Protein AF-A0A822Y235-F1 (afdb_monomer_lite)

Radius of gyration: 14.19 Å; chains: 1; bounding box: 49×31×23 Å

Secondary structure (DSSP, 8-state):
------------PPTT-EEEETTEEE-S---GGGHHHHHHTT-S-B-----STHHHHHHHHHHHTT--B----

Foldseek 3Di:
DDDPPPPCLVQDAAAPWDDPDVLDIDHPDDDPSNVVNVVVSVRQEDEDPDPDPVVVVVCVVVVVVPHDYDDDD

Sequence (73 aa):
MGMILNGDDDLVPPSNFAMVERGIYRSGFPTQSNFGFLETLNLRSIMLVVFSLICFLFILVWWDHGFPCFFFN

Organism: Nelumbo nucifera (NCBI:txid4432)

InterPro domains:
  IPR004861 Atypical dual-specificity phosphatase Siw14-like [PF03162] (11-48)
  IPR029021 Protein-tyrosine phosphatase-like [G3DSA:3.90.190.10] (10-54)
  IPR029021 Protein-tyrosine phosphatase-like [SSF52799] (11-62)

Structure (mmCIF, N/CA/C/O backbone):
data_AF-A0A822Y235-F1
#
_entry.id   AF-A0A822Y235-F1
#
loop_
_atom_site.group_PDB
_atom_site.id
_atom_site.type_symbol
_atom_site.label_atom_id
_atom_site.label_alt_id
_atom_site.label_comp_id
_atom_site.label_asym_id
_atom_site.label_entity_id
_atom_site.label_seq_id
_atom_site.pdbx_PDB_ins_code
_atom_site.Cartn_x
_atom_site.Cartn_y
_atom_site.Cartn_z
_atom_site.occupancy
_atom_site.B_iso_or_equiv
_atom_site.auth_seq_id
_atom_site.auth_comp_id
_atom_site.auth_asym_id
_atom_site.auth_atom_id
_atom_site.pdbx_PDB_model_num
ATOM 1 N N . MET A 1 1 ? -30.782 19.235 15.180 1.00 45.50 1 MET A N 1
ATOM 2 C CA . MET A 1 1 ? -31.400 18.468 14.076 1.00 45.50 1 MET A CA 1
ATOM 3 C C . MET A 1 1 ? -30.595 18.799 12.826 1.00 45.50 1 MET A C 1
ATOM 5 O O . MET A 1 1 ? -30.830 19.825 12.219 1.00 45.50 1 MET A O 1
ATOM 9 N N . GLY A 1 2 ? -29.450 18.173 12.579 1.00 51.25 2 GLY A N 1
ATOM 10 C CA . GLY A 1 2 ? -29.346 16.769 12.193 1.00 51.25 2 GLY A CA 1
ATOM 11 C C . GLY A 1 2 ? -29.181 16.702 10.673 1.00 51.25 2 GLY A C 1
ATOM 12 O O . GLY A 1 2 ? -30.062 16.190 9.997 1.00 51.25 2 GLY A O 1
ATOM 13 N N . MET A 1 3 ? -28.100 17.286 10.137 1.00 49.59 3 MET A N 1
ATOM 14 C CA . MET A 1 3 ? -27.676 16.961 8.776 1.00 49.59 3 MET A CA 1
ATOM 15 C C . MET A 1 3 ? -26.954 15.625 8.874 1.00 49.59 3 MET A C 1
ATOM 17 O O . MET A 1 3 ? -25.792 15.564 9.265 1.00 49.59 3 MET A O 1
ATOM 21 N N . ILE A 1 4 ? -27.698 14.552 8.622 1.00 47.62 4 ILE A N 1
ATOM 22 C CA . ILE A 1 4 ? -27.135 13.230 8.390 1.00 47.62 4 ILE A CA 1
ATOM 23 C C . ILE A 1 4 ? -26.396 13.346 7.058 1.00 47.62 4 ILE A C 1
ATOM 25 O O . ILE A 1 4 ? -26.999 13.232 5.994 1.00 47.62 4 ILE A O 1
ATOM 29 N N . LEU A 1 5 ? -25.102 13.663 7.113 1.00 55.59 5 LEU A N 1
ATOM 30 C CA . LEU A 1 5 ? -24.207 13.206 6.066 1.00 55.59 5 LEU A CA 1
ATOM 31 C C . LEU A 1 5 ? -24.168 11.703 6.285 1.00 55.59 5 LEU A C 1
ATOM 33 O O . LEU A 1 5 ? -23.646 11.246 7.301 1.00 55.59 5 LEU A O 1
ATOM 37 N N . ASN A 1 6 ? -24.867 10.959 5.429 1.00 46.78 6 ASN A N 1
ATOM 38 C CA . ASN A 1 6 ? -24.691 9.520 5.376 1.00 46.78 6 ASN A CA 1
ATOM 39 C C . ASN A 1 6 ? -23.182 9.303 5.266 1.00 46.78 6 ASN A C 1
ATOM 41 O O . ASN A 1 6 ? -22.564 9.780 4.317 1.00 46.78 6 ASN A O 1
ATOM 45 N N . GLY A 1 7 ? -22.600 8.706 6.308 1.00 50.12 7 GLY A N 1
ATOM 46 C CA . GLY A 1 7 ? -21.194 8.324 6.388 1.00 50.12 7 GLY A CA 1
ATOM 47 C C . GLY A 1 7 ? -20.912 7.143 5.472 1.00 50.12 7 GLY A C 1
ATOM 48 O O . GLY A 1 7 ? -20.308 6.161 5.884 1.00 50.12 7 GLY A O 1
ATOM 49 N N . ASP A 1 8 ? -21.399 7.237 4.242 1.00 53.47 8 ASP A N 1
ATOM 50 C CA . ASP A 1 8 ? -20.862 6.515 3.116 1.00 53.47 8 ASP A CA 1
ATOM 51 C C . ASP A 1 8 ? -19.634 7.329 2.700 1.00 53.47 8 ASP A C 1
ATOM 53 O O . ASP A 1 8 ? -19.632 8.041 1.696 1.00 53.47 8 ASP A O 1
ATOM 57 N N . ASP A 1 9 ? -18.594 7.303 3.542 1.00 58.81 9 ASP A N 1
ATOM 58 C CA . ASP A 1 9 ? -17.239 7.499 3.051 1.00 58.81 9 ASP A CA 1
ATOM 59 C C . ASP A 1 9 ? -17.115 6.468 1.938 1.00 58.81 9 ASP A C 1
ATOM 61 O O . ASP A 1 9 ? -16.974 5.288 2.239 1.00 58.81 9 ASP A O 1
ATOM 65 N N . ASP A 1 10 ? -17.330 6.860 0.679 1.00 59.62 10 ASP A N 1
ATOM 66 C CA . ASP A 1 10 ? -17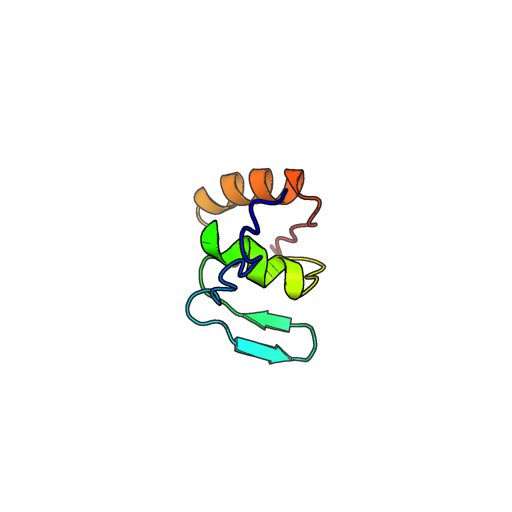.288 5.938 -0.449 1.00 59.62 10 ASP A CA 1
ATOM 67 C C . ASP A 1 10 ? -15.924 5.251 -0.385 1.00 59.62 10 ASP A C 1
ATOM 69 O O . ASP A 1 10 ? -14.889 5.835 -0.717 1.00 59.62 10 ASP A O 1
ATOM 73 N N . LEU A 1 11 ? -15.908 4.026 0.149 1.00 70.94 11 LEU A N 1
ATOM 74 C CA . LEU A 1 11 ? -14.696 3.278 0.438 1.00 70.94 11 LEU A CA 1
ATOM 75 C C . LEU A 1 11 ? -14.199 2.727 -0.895 1.00 70.94 11 LEU A C 1
ATOM 77 O O . LEU A 1 11 ? -14.345 1.544 -1.201 1.00 70.94 11 LEU A O 1
ATOM 81 N N . VAL A 1 12 ? -13.669 3.615 -1.733 1.00 78.62 12 VAL A N 1
ATOM 82 C CA . VAL A 1 12 ? -13.241 3.278 -3.081 1.00 78.62 12 VAL A CA 1
ATOM 83 C C . VAL A 1 12 ? -11.937 2.496 -2.963 1.00 78.62 12 VAL A C 1
ATOM 85 O O . VAL A 1 12 ? -10.917 3.069 -2.551 1.00 78.62 12 VAL A O 1
ATOM 88 N N . PRO A 1 13 ? -11.919 1.204 -3.341 1.00 77.94 13 PRO A N 1
ATOM 89 C CA . PRO A 1 13 ? -10.685 0.448 -3.341 1.00 77.94 13 PRO A CA 1
ATOM 90 C C . PRO A 1 13 ? -9.718 1.075 -4.356 1.00 77.94 13 PRO A C 1
ATOM 92 O O . PRO A 1 13 ? -10.129 1.463 -5.456 1.00 77.94 13 PRO A O 1
ATOM 95 N N . PRO A 1 14 ? -8.428 1.202 -4.013 1.00 81.94 14 PRO A N 1
ATOM 96 C CA . PRO A 1 14 ? -7.441 1.715 -4.944 1.00 81.94 14 PRO A CA 1
ATOM 97 C C . PRO A 1 14 ? -7.327 0.809 -6.172 1.00 81.94 14 PRO A C 1
ATOM 99 O O . PRO A 1 14 ? -7.636 -0.385 -6.141 1.00 81.94 14 PRO A O 1
ATOM 102 N N . SER A 1 15 ? -6.868 1.386 -7.282 1.00 82.44 15 SER A N 1
ATOM 103 C CA . SER A 1 15 ? -6.740 0.644 -8.536 1.00 82.44 15 SER A CA 1
ATOM 104 C C . SER A 1 15 ? -5.858 -0.591 -8.338 1.00 82.44 15 SER A C 1
ATOM 106 O O . SER A 1 15 ? -4.826 -0.517 -7.673 1.00 82.44 15 SER A O 1
ATOM 108 N N . ASN A 1 16 ? -6.249 -1.733 -8.905 1.00 84.69 16 ASN A N 1
ATOM 109 C CA . ASN A 1 16 ? -5.515 -2.996 -8.781 1.00 84.69 16 ASN A CA 1
ATOM 110 C C . ASN A 1 16 ? -5.355 -3.514 -7.328 1.00 84.69 16 ASN A C 1
ATOM 112 O O . ASN A 1 16 ? -4.372 -4.201 -7.033 1.00 84.69 16 ASN A O 1
ATOM 116 N N . PHE A 1 17 ? -6.286 -3.171 -6.422 1.00 86.00 17 PHE A N 1
ATOM 117 C CA . PHE A 1 17 ? -6.293 -3.668 -5.045 1.00 86.00 17 PHE A CA 1
ATOM 118 C C . PHE A 1 17 ? -6.585 -5.172 -4.990 1.00 86.00 17 PHE A C 1
ATOM 120 O O . PHE A 1 17 ? -7.615 -5.639 -5.475 1.00 86.00 17 PHE A O 1
ATOM 127 N N . ALA A 1 18 ? -5.686 -5.929 -4.369 1.00 86.38 18 ALA A N 1
ATOM 128 C CA . ALA A 1 18 ? -5.868 -7.349 -4.108 1.00 86.38 18 ALA A CA 1
ATOM 129 C C . ALA A 1 18 ? -5.185 -7.750 -2.796 1.00 86.38 18 ALA A C 1
ATOM 131 O O . ALA A 1 18 ? -4.107 -7.255 -2.458 1.00 86.38 18 ALA A O 1
ATOM 132 N N . MET A 1 19 ? -5.796 -8.686 -2.072 1.00 87.31 19 MET A N 1
ATOM 133 C CA . MET A 1 19 ? -5.145 -9.366 -0.953 1.00 87.31 19 MET A CA 1
ATOM 134 C C . MET A 1 19 ? -4.142 -10.376 -1.515 1.00 87.31 19 MET A C 1
ATOM 136 O O . MET A 1 19 ? -4.500 -11.196 -2.360 1.00 87.31 19 MET A O 1
ATOM 140 N N . VAL A 1 20 ? -2.890 -10.300 -1.069 1.00 87.00 20 VAL A N 1
ATOM 141 C CA . VAL A 1 20 ? -1.858 -11.295 -1.401 1.00 87.00 20 VAL A CA 1
ATOM 142 C C . VAL A 1 20 ? -1.838 -12.382 -0.334 1.00 87.00 20 VAL A C 1
ATOM 144 O O . VAL A 1 20 ? -1.817 -13.561 -0.660 1.00 87.00 20 VAL A O 1
ATOM 147 N N . GLU A 1 21 ? -1.881 -11.967 0.933 1.00 88.00 21 GLU A N 1
ATOM 148 C CA . GLU A 1 21 ? -1.854 -12.826 2.118 1.00 88.00 21 GLU A CA 1
ATOM 149 C C . GLU A 1 21 ? -2.633 -12.136 3.251 1.00 88.00 21 GLU A C 1
ATOM 151 O O . GLU A 1 21 ? -2.928 -10.939 3.166 1.00 88.00 21 GLU A O 1
ATOM 156 N N . ARG A 1 22 ? -2.974 -12.845 4.335 1.00 85.12 22 ARG A N 1
ATOM 157 C CA . ARG A 1 22 ? -3.645 -12.211 5.485 1.00 85.12 22 ARG A CA 1
ATOM 158 C C . ARG A 1 22 ? -2.802 -11.063 6.045 1.00 85.12 22 ARG A C 1
ATOM 160 O O . ARG A 1 22 ? -1.723 -11.281 6.585 1.00 85.12 22 ARG A O 1
ATOM 167 N N . GLY A 1 23 ? -3.325 -9.841 5.937 1.00 82.06 23 GLY A N 1
ATOM 168 C CA . GLY A 1 23 ? -2.639 -8.623 6.379 1.00 82.06 23 GLY A CA 1
ATOM 169 C C . GLY A 1 23 ? -1.635 -8.047 5.373 1.00 82.06 23 GLY A C 1
ATOM 170 O O . GLY A 1 23 ? -1.003 -7.041 5.682 1.00 82.06 23 GLY A O 1
ATOM 171 N N . ILE A 1 24 ? -1.502 -8.638 4.179 1.00 83.50 24 ILE A N 1
ATOM 172 C CA . ILE A 1 24 ? -0.652 -8.135 3.092 1.00 83.50 24 ILE A CA 1
ATOM 173 C C . ILE A 1 24 ? -1.516 -7.860 1.865 1.00 83.50 24 ILE A C 1
ATOM 175 O O . ILE A 1 24 ? -2.111 -8.760 1.266 1.00 83.50 24 ILE A O 1
ATOM 179 N N . TYR A 1 25 ? -1.523 -6.598 1.454 1.00 88.44 25 TYR A N 1
ATOM 180 C CA . TYR A 1 25 ? -2.299 -6.116 0.322 1.00 88.44 25 TYR A CA 1
ATOM 181 C C . TYR A 1 25 ? -1.378 -5.486 -0.714 1.00 88.44 25 TYR A C 1
ATOM 183 O O . TYR A 1 25 ? -0.349 -4.898 -0.383 1.00 88.44 25 TYR A O 1
ATOM 191 N N . ARG A 1 26 ? -1.767 -5.601 -1.980 1.00 87.56 26 ARG A N 1
ATOM 192 C CA . ARG A 1 26 ? -1.151 -4.889 -3.100 1.00 87.56 26 ARG A CA 1
ATOM 193 C C . ARG A 1 26 ? -2.178 -3.951 -3.701 1.00 87.56 26 ARG A C 1
ATOM 195 O O . ARG A 1 26 ? -3.343 -4.314 -3.812 1.00 87.56 26 ARG A O 1
ATOM 202 N N . SER A 1 27 ? -1.737 -2.785 -4.138 1.00 85.38 27 SER A N 1
ATOM 203 C CA . SER A 1 27 ? -2.534 -1.875 -4.952 1.00 85.38 27 SER A CA 1
ATOM 204 C C . SER A 1 27 ? -1.628 -1.065 -5.865 1.00 85.38 27 SER A C 1
ATOM 206 O O . SER A 1 27 ? -0.405 -1.057 -5.716 1.00 85.38 27 SER A O 1
ATOM 208 N N . GLY A 1 28 ? -2.235 -0.365 -6.813 1.00 84.06 28 GLY A N 1
ATOM 209 C CA . GLY A 1 28 ? -1.629 0.786 -7.458 1.00 84.06 28 GLY A CA 1
ATOM 210 C C . GLY A 1 28 ? -1.486 1.959 -6.486 1.00 84.06 28 GLY A C 1
ATOM 211 O O . GLY A 1 28 ? -1.743 1.844 -5.284 1.00 84.06 28 GLY A O 1
ATOM 212 N N . PHE A 1 29 ? -1.070 3.098 -7.029 1.00 81.44 29 PHE A N 1
ATOM 213 C CA . PHE A 1 29 ? -0.842 4.309 -6.251 1.00 81.44 29 PHE A CA 1
ATOM 214 C C . PHE A 1 29 ? -2.145 4.790 -5.582 1.00 81.44 29 PHE A C 1
ATOM 216 O O . PHE A 1 29 ? -3.124 5.030 -6.296 1.00 81.44 29 PHE A O 1
ATOM 223 N N . PRO A 1 30 ? -2.191 4.911 -4.243 1.00 77.44 30 PRO A N 1
ATOM 224 C CA . PRO A 1 30 ? -3.384 5.377 -3.552 1.00 77.44 30 PRO A CA 1
ATOM 225 C C . PRO A 1 30 ? -3.575 6.885 -3.759 1.00 77.44 30 PRO A C 1
ATOM 227 O O . PRO A 1 30 ? -2.626 7.663 -3.672 1.00 77.44 30 PRO A O 1
ATOM 230 N N . THR A 1 31 ? -4.809 7.305 -4.027 1.00 78.19 31 THR A N 1
ATOM 231 C CA . THR A 1 31 ? -5.201 8.722 -4.110 1.00 78.19 31 THR A CA 1
ATOM 232 C C . THR A 1 31 ? -5.997 9.129 -2.874 1.00 78.19 31 THR A C 1
ATOM 234 O O . THR A 1 31 ? -6.411 8.262 -2.107 1.00 78.19 31 THR A O 1
ATOM 237 N N . GLN A 1 32 ? -6.230 10.431 -2.668 1.00 77.06 32 GLN A N 1
ATOM 238 C CA . GLN A 1 32 ? -6.891 10.951 -1.461 1.00 77.06 32 GLN A CA 1
ATOM 239 C C . GLN A 1 32 ? -8.273 10.323 -1.200 1.00 77.06 32 GLN A C 1
ATOM 241 O O . GLN A 1 32 ? -8.624 10.048 -0.058 1.00 77.06 32 GLN A O 1
ATOM 246 N N . SER A 1 33 ? -9.004 9.983 -2.261 1.00 79.00 33 SER A N 1
ATOM 247 C CA . SER A 1 33 ? -10.297 9.292 -2.189 1.00 79.00 33 SER A CA 1
ATOM 248 C C . SER A 1 33 ? -10.210 7.854 -1.661 1.00 79.00 33 SER A C 1
ATOM 250 O O . SER A 1 33 ? -11.205 7.309 -1.206 1.00 79.00 33 SER A O 1
ATOM 252 N N . ASN A 1 34 ? -9.035 7.219 -1.709 1.00 80.44 34 ASN A N 1
ATOM 253 C CA . ASN A 1 34 ? -8.837 5.848 -1.232 1.00 80.44 34 ASN A CA 1
ATOM 254 C C . ASN A 1 34 ? -8.424 5.786 0.247 1.00 80.44 34 ASN A C 1
ATOM 256 O O . ASN A 1 34 ? -8.332 4.689 0.794 1.00 80.44 34 ASN A O 1
ATOM 260 N N . PHE A 1 35 ? -8.143 6.924 0.895 1.00 77.81 35 PHE A N 1
ATOM 261 C CA . PHE A 1 35 ? -7.644 6.933 2.275 1.00 77.81 35 PHE A CA 1
ATOM 262 C C . PHE A 1 35 ? -8.664 6.371 3.260 1.00 77.81 35 PHE A C 1
ATOM 264 O O . PHE A 1 35 ? -8.272 5.563 4.093 1.00 77.81 35 PHE A O 1
ATOM 271 N N . GLY A 1 36 ? -9.955 6.690 3.104 1.00 81.38 36 GLY A N 1
ATOM 272 C CA . GLY A 1 36 ? -11.006 6.098 3.939 1.00 81.38 36 GLY A CA 1
ATOM 273 C C . GLY A 1 36 ? -10.997 4.567 3.869 1.00 81.38 36 GLY A C 1
ATOM 274 O O . GLY A 1 36 ? -10.981 3.889 4.891 1.00 81.38 36 GLY A O 1
ATOM 275 N N . PHE A 1 37 ? -10.866 3.996 2.665 1.00 83.25 37 PHE A N 1
ATOM 276 C CA . PHE A 1 37 ? -10.733 2.544 2.486 1.00 83.25 37 PHE A CA 1
ATOM 277 C C . PHE A 1 37 ? -9.463 1.982 3.149 1.00 83.25 37 PHE A C 1
ATOM 279 O O . PHE A 1 37 ? -9.520 0.955 3.825 1.00 83.25 37 PHE A O 1
ATOM 286 N N . LEU A 1 38 ? -8.317 2.652 3.011 1.00 80.75 38 LEU A N 1
ATOM 287 C CA . LEU A 1 38 ? -7.060 2.216 3.636 1.00 80.75 38 LEU A CA 1
ATOM 288 C C . LEU A 1 38 ? -7.098 2.295 5.169 1.00 80.75 38 LEU A C 1
ATOM 290 O O . LEU A 1 38 ? -6.501 1.444 5.831 1.00 80.75 38 LEU A O 1
ATOM 294 N N . GLU A 1 39 ? -7.820 3.264 5.730 1.00 79.31 39 GLU A N 1
ATOM 295 C CA . GLU A 1 39 ? -8.022 3.406 7.172 1.00 79.31 39 GLU A CA 1
ATOM 296 C C . GLU A 1 39 ? -8.840 2.234 7.731 1.00 79.31 39 GLU A C 1
ATOM 298 O O . GLU A 1 39 ? -8.459 1.642 8.742 1.00 79.31 39 GLU A O 1
ATOM 303 N N . THR A 1 40 ? -9.879 1.784 7.012 1.00 81.19 40 THR A N 1
ATOM 304 C CA . THR A 1 40 ? -10.670 0.603 7.421 1.00 81.19 40 THR A CA 1
ATOM 305 C C . THR A 1 40 ? -9.874 -0.703 7.433 1.00 81.19 40 THR A C 1
ATOM 307 O O . THR A 1 40 ? -10.202 -1.622 8.183 1.00 81.19 40 THR A O 1
ATOM 310 N N . LEU A 1 41 ? -8.800 -0.792 6.642 1.00 79.25 41 LEU A N 1
ATOM 311 C CA . LEU A 1 41 ? -7.907 -1.953 6.618 1.00 79.25 41 LEU A CA 1
ATOM 312 C C . LEU A 1 41 ? -6.942 -1.992 7.813 1.00 79.25 41 LEU A C 1
ATOM 314 O O . LEU A 1 41 ? -6.300 -3.023 8.027 1.00 79.25 41 LEU A O 1
ATOM 318 N N . ASN A 1 42 ? -6.838 -0.902 8.585 1.00 77.88 42 ASN A N 1
ATOM 319 C CA . ASN A 1 42 ? -5.950 -0.759 9.740 1.00 77.88 42 ASN A CA 1
ATOM 320 C C . ASN A 1 42 ? -4.495 -1.166 9.422 1.00 77.88 42 ASN A C 1
ATOM 322 O O . ASN A 1 42 ? -3.863 -1.962 10.126 1.00 77.88 42 ASN A O 1
ATOM 326 N N . LEU A 1 43 ? -3.980 -0.669 8.292 1.00 76.94 43 LEU A N 1
ATOM 327 C CA . LEU A 1 43 ? -2.656 -1.020 7.784 1.00 76.94 43 LEU A CA 1
ATOM 328 C C . LEU A 1 43 ? -1.566 -0.500 8.720 1.00 76.94 43 LEU A C 1
ATOM 330 O O . LEU A 1 43 ? -1.477 0.687 9.002 1.00 76.94 43 LEU A O 1
ATOM 334 N N . ARG A 1 44 ? -0.675 -1.386 9.167 1.00 75.69 44 ARG A N 1
ATOM 335 C CA . ARG A 1 44 ? 0.407 -0.998 10.083 1.00 75.69 44 ARG A CA 1
ATOM 336 C C . ARG A 1 44 ? 1.544 -0.255 9.385 1.00 75.69 44 ARG A C 1
ATOM 338 O O . ARG A 1 44 ? 2.295 0.469 10.030 1.00 75.69 44 ARG A O 1
ATOM 345 N N . SER A 1 45 ? 1.732 -0.501 8.094 1.00 72.81 45 SER A N 1
ATOM 346 C CA . SER A 1 45 ? 2.820 0.055 7.290 1.00 72.81 45 SER A CA 1
ATOM 347 C C . SER A 1 45 ? 2.455 -0.027 5.814 1.00 72.81 45 SER A C 1
ATOM 349 O O . SER A 1 45 ? 1.775 -0.967 5.399 1.00 72.81 45 SER A O 1
ATOM 351 N N . ILE A 1 46 ? 2.935 0.927 5.018 1.00 77.06 46 ILE A N 1
ATOM 352 C CA . ILE A 1 46 ? 2.782 0.924 3.560 1.00 77.06 46 ILE A CA 1
ATOM 353 C C . ILE A 1 46 ? 4.166 0.941 2.929 1.00 77.06 46 ILE A C 1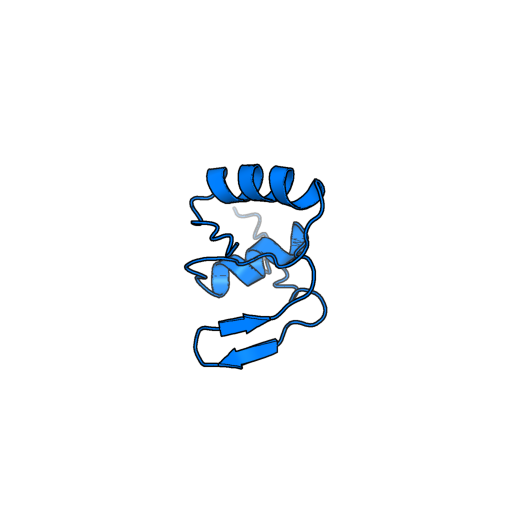
ATOM 355 O O . ILE A 1 46 ? 5.035 1.724 3.314 1.00 77.06 46 ILE A O 1
ATOM 359 N N . MET A 1 47 ? 4.363 0.051 1.959 1.00 77.38 47 MET A N 1
ATOM 360 C CA . MET A 1 47 ? 5.590 -0.048 1.183 1.00 77.38 47 MET A CA 1
ATOM 361 C C . MET A 1 47 ? 5.314 0.441 -0.239 1.00 77.38 47 MET A C 1
ATOM 363 O O . MET A 1 47 ? 4.524 -0.154 -0.970 1.00 77.38 47 MET A O 1
ATOM 367 N N . LEU A 1 48 ? 5.979 1.525 -0.635 1.00 74.19 48 LEU A N 1
ATOM 368 C CA . LEU A 1 48 ? 5.959 2.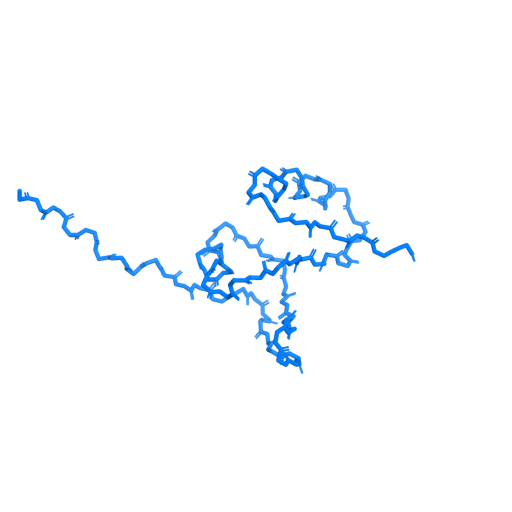032 -2.003 1.00 74.19 48 LEU A CA 1
ATOM 369 C C . LEU A 1 48 ? 7.212 1.534 -2.729 1.00 74.19 48 LEU A C 1
ATOM 371 O O . LEU A 1 48 ? 8.327 1.817 -2.307 1.00 74.19 48 LEU A O 1
ATOM 375 N N . VAL A 1 49 ? 7.032 0.800 -3.828 1.00 71.81 49 VAL A N 1
ATOM 376 C CA . VAL A 1 49 ? 8.139 0.172 -4.588 1.00 71.81 49 VAL A CA 1
ATOM 377 C C . VAL A 1 49 ? 8.652 1.078 -5.725 1.00 71.81 49 VAL A C 1
ATOM 379 O O . VAL A 1 49 ? 9.596 0.750 -6.436 1.00 71.81 49 VAL A O 1
ATOM 382 N N . VAL A 1 50 ? 8.039 2.247 -5.925 1.00 74.00 50 VAL A N 1
ATOM 383 C CA . VAL A 1 50 ? 8.390 3.168 -7.016 1.00 74.00 50 VAL A CA 1
ATOM 384 C C . VAL A 1 50 ? 9.531 4.097 -6.586 1.00 74.00 50 VAL A C 1
ATOM 386 O O . VAL A 1 50 ? 9.382 4.884 -5.655 1.00 74.00 50 VAL A O 1
ATOM 389 N N . PHE A 1 51 ? 10.657 4.063 -7.305 1.00 65.38 51 PHE A N 1
ATOM 390 C CA . PHE A 1 51 ? 11.836 4.911 -7.068 1.00 65.38 51 PHE A CA 1
ATOM 391 C C . PHE A 1 51 ? 11.706 6.283 -7.761 1.00 65.38 51 PHE A C 1
ATOM 393 O O . PHE A 1 51 ? 12.526 6.668 -8.589 1.00 65.38 51 PHE A O 1
ATOM 400 N N . SER A 1 52 ? 10.617 7.008 -7.501 1.00 74.75 52 SER A N 1
ATOM 401 C CA . SER A 1 52 ? 10.399 8.351 -8.062 1.00 74.75 52 SER A CA 1
ATOM 402 C C . SER 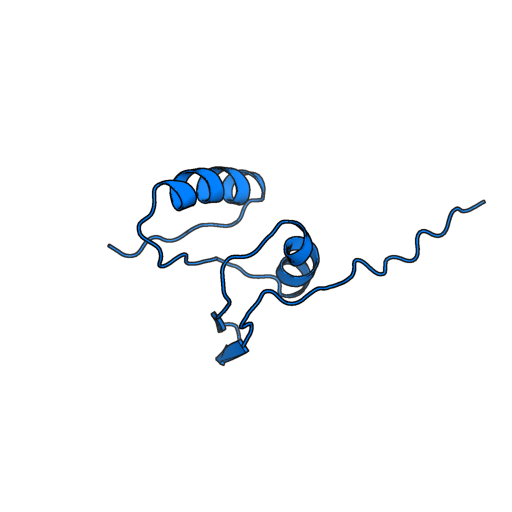A 1 52 ? 10.371 9.395 -6.950 1.00 74.75 52 SER A C 1
ATOM 404 O O . SER A 1 52 ? 9.880 9.112 -5.860 1.00 74.75 52 SER A O 1
ATOM 406 N N . LEU A 1 53 ? 10.848 10.617 -7.228 1.00 65.25 53 LEU A N 1
ATOM 407 C CA . LEU A 1 53 ? 10.831 11.773 -6.307 1.00 65.25 53 LEU A CA 1
ATOM 408 C C . LEU A 1 53 ? 9.441 12.039 -5.696 1.00 65.25 53 LEU A C 1
ATOM 410 O O . LEU A 1 53 ? 9.332 12.587 -4.603 1.00 65.25 53 LEU A O 1
ATOM 414 N N . ILE A 1 54 ? 8.382 11.584 -6.368 1.00 68.19 54 ILE A N 1
ATOM 415 C CA . ILE A 1 54 ? 6.998 11.634 -5.889 1.00 68.19 54 ILE A CA 1
ATOM 416 C C . ILE A 1 54 ? 6.766 10.815 -4.602 1.00 68.19 54 ILE A C 1
ATOM 418 O O . ILE A 1 54 ? 5.909 11.183 -3.800 1.00 68.19 54 ILE A O 1
ATOM 422 N N . CYS A 1 55 ? 7.559 9.766 -4.345 1.00 63.31 55 CYS A N 1
ATOM 423 C CA . CYS A 1 55 ? 7.498 8.992 -3.100 1.00 63.31 55 CYS A CA 1
ATOM 424 C C . CYS A 1 55 ? 7.926 9.810 -1.878 1.00 63.31 55 CYS A C 1
ATOM 426 O O . CYS A 1 55 ? 7.340 9.635 -0.816 1.00 63.31 55 CYS A O 1
ATOM 428 N N . PHE A 1 56 ? 8.890 10.730 -2.007 1.00 63.97 56 PHE A N 1
ATOM 429 C CA . PHE A 1 56 ? 9.339 11.549 -0.872 1.00 63.97 56 PHE A CA 1
ATOM 430 C C . PHE A 1 56 ? 8.239 12.478 -0.354 1.00 63.97 56 PHE A C 1
ATOM 432 O O . PHE A 1 56 ? 8.096 12.644 0.855 1.00 63.97 56 PHE A O 1
ATOM 439 N N . LEU A 1 57 ? 7.424 13.036 -1.254 1.00 67.38 57 LEU A N 1
ATOM 440 C CA . LEU A 1 57 ? 6.298 13.886 -0.869 1.00 67.38 57 LEU A CA 1
ATOM 441 C C . LEU A 1 57 ? 5.191 13.071 -0.183 1.00 67.38 57 LEU A C 1
ATOM 443 O O . LEU A 1 57 ? 4.609 13.518 0.800 1.00 67.38 57 LEU A O 1
ATOM 447 N N . PHE A 1 58 ? 4.940 11.851 -0.666 1.00 64.38 58 PHE A N 1
ATOM 448 C CA . PHE A 1 58 ? 3.973 10.946 -0.048 1.00 64.38 58 PHE A CA 1
ATOM 449 C C . PHE A 1 58 ? 4.424 10.465 1.333 1.00 64.38 58 PHE A C 1
ATOM 451 O O . PHE A 1 58 ? 3.599 10.409 2.235 1.00 64.38 58 PHE A O 1
ATOM 458 N N . ILE A 1 59 ? 5.714 10.189 1.542 1.00 63.44 59 ILE A N 1
ATOM 459 C CA . ILE A 1 59 ? 6.237 9.832 2.870 1.00 63.44 59 ILE A CA 1
ATOM 460 C C . ILE A 1 59 ? 5.980 10.958 3.871 1.00 63.44 59 ILE A C 1
ATOM 462 O O . ILE A 1 59 ? 5.579 10.667 4.987 1.00 63.44 59 ILE A O 1
ATOM 466 N N . LEU A 1 60 ? 6.149 12.226 3.483 1.00 64.31 60 LEU A N 1
ATOM 467 C CA . LEU A 1 60 ? 5.849 13.357 4.368 1.00 64.31 60 LEU A CA 1
ATOM 468 C C . LEU A 1 60 ? 4.360 13.437 4.728 1.00 64.31 60 LEU A C 1
ATOM 470 O O . LEU A 1 60 ? 4.034 13.657 5.890 1.00 64.31 60 LEU A O 1
ATOM 474 N N . VAL A 1 61 ? 3.466 13.202 3.762 1.00 67.25 61 VAL A N 1
ATOM 475 C CA . VAL A 1 61 ? 2.016 13.150 4.013 1.00 67.25 61 VAL A CA 1
ATOM 476 C C . VAL A 1 61 ? 1.667 11.987 4.946 1.00 67.25 61 VAL A C 1
ATOM 478 O O . VAL A 1 61 ? 0.986 12.177 5.943 1.00 67.25 61 VAL A O 1
ATOM 481 N N . TRP A 1 62 ? 2.162 10.781 4.673 1.00 63.75 62 TRP A N 1
ATOM 482 C CA . TRP A 1 62 ? 1.864 9.595 5.483 1.00 63.75 62 TRP A CA 1
ATOM 483 C C . TRP A 1 62 ? 2.529 9.618 6.866 1.00 63.75 62 TRP A C 1
ATOM 485 O O . TRP A 1 62 ? 1.987 9.048 7.815 1.00 63.75 62 TRP A O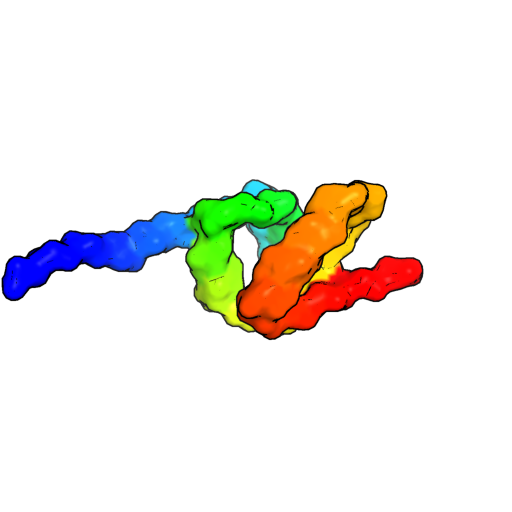 1
ATOM 495 N N . TRP A 1 63 ? 3.666 10.304 6.998 1.00 63.44 63 TRP A N 1
ATOM 496 C CA . TRP A 1 63 ? 4.326 10.551 8.277 1.00 63.44 63 TRP A CA 1
ATOM 497 C C . TRP A 1 63 ? 3.455 11.401 9.205 1.00 63.44 63 TRP A C 1
ATOM 499 O O . TRP A 1 63 ? 3.358 11.088 10.389 1.00 63.44 63 TRP A O 1
ATOM 509 N N . ASP A 1 64 ? 2.780 12.424 8.673 1.00 68.12 64 ASP A N 1
ATOM 510 C CA . ASP A 1 64 ? 1.869 13.277 9.449 1.00 68.12 64 ASP A CA 1
ATOM 511 C C . ASP A 1 64 ? 0.668 12.484 10.001 1.00 68.12 64 ASP A C 1
ATOM 513 O O . ASP A 1 64 ? 0.228 12.695 11.128 1.00 68.12 64 ASP A O 1
ATOM 517 N N . HIS A 1 65 ? 0.222 11.468 9.257 1.00 65.19 65 HIS A N 1
ATOM 518 C CA . HIS A 1 65 ? -0.843 10.548 9.664 1.00 65.19 65 HIS A CA 1
ATOM 519 C C . HIS A 1 65 ? -0.374 9.380 10.562 1.00 65.19 65 HIS A C 1
ATOM 521 O O . HIS A 1 65 ? -1.187 8.541 10.946 1.00 65.19 65 HIS A O 1
ATOM 527 N N . GLY A 1 66 ? 0.915 9.304 10.922 1.00 64.12 66 GLY A N 1
ATOM 528 C CA . GLY A 1 66 ? 1.430 8.329 11.893 1.00 64.12 66 GLY A CA 1
ATOM 529 C C . GLY A 1 66 ? 1.698 6.918 11.354 1.00 64.12 66 GLY A C 1
ATOM 530 O O . GLY A 1 66 ? 1.879 5.990 12.146 1.00 64.12 66 GLY A O 1
ATOM 531 N N . PHE A 1 67 ? 1.764 6.726 10.033 1.00 64.50 67 PHE A N 1
ATOM 532 C CA . PHE A 1 67 ? 2.080 5.423 9.443 1.00 64.50 67 PHE A CA 1
ATOM 533 C C . PHE A 1 67 ? 3.593 5.268 9.202 1.00 64.50 67 PHE A C 1
ATOM 535 O O . PHE A 1 67 ? 4.177 6.029 8.425 1.00 64.50 67 PHE A O 1
ATOM 542 N N . PRO A 1 68 ? 4.263 4.263 9.800 1.00 59.31 68 PRO A N 1
ATOM 543 C CA . PRO A 1 68 ? 5.675 4.013 9.538 1.00 59.31 68 PRO A CA 1
ATOM 544 C C . PRO A 1 68 ? 5.872 3.497 8.101 1.00 59.31 68 PRO A C 1
ATOM 546 O O . PRO A 1 68 ? 5.421 2.407 7.739 1.00 59.31 68 PRO A O 1
ATOM 549 N N . CYS A 1 69 ? 6.546 4.299 7.274 1.00 59.53 69 CYS A N 1
ATOM 550 C CA . CYS A 1 69 ? 6.931 3.949 5.907 1.00 59.53 69 CYS A CA 1
ATOM 551 C C . CYS A 1 69 ? 8.284 3.221 5.928 1.00 59.53 69 CYS A C 1
ATOM 553 O O . CYS A 1 69 ? 9.272 3.773 6.409 1.00 59.53 69 CYS A O 1
ATOM 555 N N . PHE A 1 70 ? 8.352 2.000 5.393 1.00 54.72 70 PHE A N 1
ATOM 556 C CA . PHE A 1 70 ? 9.603 1.240 5.286 1.00 54.72 70 PHE A CA 1
ATOM 557 C C . PHE A 1 70 ? 10.080 1.213 3.830 1.00 54.72 70 PHE A C 1
ATOM 559 O O . PHE A 1 70 ? 9.380 0.707 2.953 1.00 54.72 70 PHE A O 1
A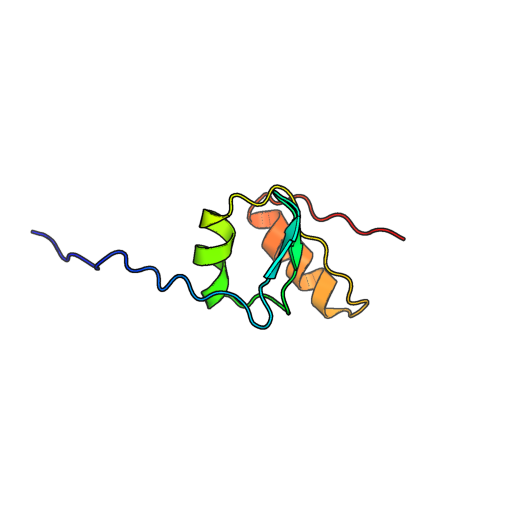TOM 566 N N . PHE A 1 71 ? 11.282 1.738 3.579 1.00 48.81 71 PHE A N 1
ATOM 567 C CA . PHE A 1 71 ? 12.011 1.564 2.321 1.00 48.81 71 PHE A CA 1
ATOM 568 C C . PHE A 1 71 ? 12.981 0.388 2.491 1.00 48.81 71 PHE A C 1
ATOM 570 O O . PHE A 1 71 ? 13.834 0.429 3.376 1.00 48.81 71 PHE A O 1
ATOM 577 N N . PHE A 1 72 ? 12.857 -0.658 1.672 1.00 43.50 72 PHE A N 1
ATOM 578 C CA . PHE A 1 72 ? 13.930 -1.646 1.526 1.00 43.50 72 PHE A CA 1
ATOM 579 C C . PHE A 1 72 ? 14.903 -1.126 0.464 1.00 43.50 72 PHE A C 1
ATOM 581 O O . PHE A 1 72 ? 14.466 -0.748 -0.624 1.00 43.50 72 PHE A O 1
ATOM 588 N N . ASN A 1 73 ? 16.186 -1.035 0.826 1.00 39.94 73 ASN A N 1
ATOM 589 C CA . ASN A 1 73 ? 17.277 -0.712 -0.095 1.00 39.94 73 ASN A CA 1
ATOM 590 C C . ASN A 1 73 ? 17.592 -1.903 -1.001 1.00 39.94 73 ASN A C 1
ATOM 592 O O . ASN A 1 73 ? 17.606 -3.037 -0.469 1.00 39.94 73 ASN A O 1
#

pLDDT: mean 70.72, std 12.68, range [39.94, 88.44]